Protein AF-A0A925B974-F1 (afdb_monomer_lite)

Foldseek 3Di:
DDDDPPPPPVVVVVVVVVPDDPPPPDQQAPPADPPRPCRVVVVVLVVLVLARDDPNRHNPPVDDDDPVNVVSSVVSVVVSVVVVCVPPPVNVVVVVVVCVVVCVVCVPPVNVVVVVVVCCVPVVVVVVVVVVVVVVVVVVVVVVVDDDDDDDDD

Radius of gyration: 39.69 Å; chains: 1; bounding box: 144×42×69 Å

Sequence (154 aa):
MNINPLILPVAFAAAAALSALPARAQAPFSDVPADHWAYAAVEKLRNAGIIEGYPDKSYGGARPMTRYEFAIAVERLLDGQRTVELRDEATRADVKSLRDELGAKFATKEEVEALRRRLTDGLRPELGRQGQAVRSLRDRMIGLSAPLPPSKPR

Structure (mmCIF, N/CA/C/O backbone):
data_AF-A0A925B974-F1
#
_entry.id   AF-A0A925B974-F1
#
loop_
_atom_site.group_PDB
_atom_site.id
_atom_site.type_symbol
_atom_site.label_atom_id
_atom_site.label_alt_id
_atom_site.label_comp_id
_atom_site.label_asym_id
_atom_site.label_entity_id
_atom_site.label_seq_id
_atom_site.pdbx_PDB_ins_code
_atom_site.Cartn_x
_atom_site.Cartn_y
_atom_site.Cartn_z
_atom_site.occupancy
_atom_site.B_iso_or_equiv
_atom_site.auth_seq_id
_atom_site.auth_comp_id
_atom_site.auth_asym_id
_atom_site.auth_atom_id
_atom_site.pdbx_PDB_model_num
ATOM 1 N N . MET A 1 1 ? 65.449 -28.878 -29.458 1.00 42.16 1 MET A N 1
ATOM 2 C CA . MET A 1 1 ? 64.324 -28.105 -30.027 1.00 42.16 1 MET A CA 1
ATOM 3 C C . MET A 1 1 ? 64.033 -26.955 -29.079 1.00 42.16 1 MET A C 1
ATOM 5 O O . MET A 1 1 ? 63.489 -27.191 -28.011 1.00 42.16 1 MET A O 1
ATOM 9 N N . ASN A 1 2 ? 64.494 -25.750 -29.428 1.00 42.12 2 ASN A N 1
ATOM 10 C CA . ASN A 1 2 ? 64.250 -24.526 -28.663 1.00 42.12 2 ASN A CA 1
ATOM 11 C C . ASN A 1 2 ? 62.859 -23.994 -29.008 1.00 42.12 2 ASN A C 1
ATOM 13 O O . ASN A 1 2 ? 62.531 -23.833 -30.182 1.00 42.12 2 ASN A O 1
ATOM 17 N N . ILE A 1 3 ? 62.049 -23.740 -27.987 1.00 58.41 3 ILE A N 1
ATOM 18 C CA . ILE A 1 3 ? 60.707 -23.181 -28.138 1.00 58.41 3 ILE A CA 1
ATOM 19 C C . ILE A 1 3 ? 60.865 -21.666 -28.328 1.00 58.41 3 ILE A C 1
ATOM 21 O O . ILE A 1 3 ? 61.444 -20.997 -27.473 1.00 58.41 3 ILE A O 1
ATOM 25 N N . ASN A 1 4 ? 60.408 -21.128 -29.462 1.00 51.88 4 ASN A N 1
ATOM 26 C CA . ASN A 1 4 ? 60.484 -19.694 -29.760 1.00 51.88 4 ASN A CA 1
ATOM 27 C C . ASN A 1 4 ? 59.624 -18.894 -28.758 1.00 51.88 4 ASN A C 1
ATOM 29 O O . ASN A 1 4 ? 58.418 -19.140 -28.678 1.00 51.88 4 ASN A O 1
ATOM 33 N N . PRO A 1 5 ? 60.175 -17.892 -28.044 1.00 52.38 5 PRO A N 1
ATOM 34 C CA . PRO A 1 5 ? 59.472 -17.192 -26.963 1.00 52.38 5 PRO A CA 1
ATOM 35 C C . PRO A 1 5 ? 58.442 -16.153 -27.454 1.00 52.38 5 PRO A C 1
ATOM 37 O O . PRO A 1 5 ? 57.913 -15.382 -26.662 1.00 52.38 5 PRO A O 1
ATOM 40 N N . LEU A 1 6 ? 58.129 -16.122 -28.754 1.00 56.38 6 LEU A N 1
ATOM 41 C CA . LEU A 1 6 ? 57.289 -15.090 -29.376 1.00 56.38 6 LEU A CA 1
ATOM 42 C C . LEU A 1 6 ? 55.816 -15.482 -29.579 1.00 56.38 6 LEU A C 1
ATOM 44 O O . LEU A 1 6 ? 55.059 -14.693 -30.132 1.00 56.38 6 LEU A O 1
ATOM 48 N N . ILE A 1 7 ? 55.378 -16.659 -29.119 1.00 54.22 7 ILE A N 1
ATOM 49 C CA . ILE A 1 7 ? 53.969 -17.089 -29.257 1.00 54.22 7 ILE A CA 1
ATOM 50 C C . ILE A 1 7 ? 53.112 -16.656 -28.046 1.00 54.22 7 ILE A C 1
ATOM 52 O O . ILE A 1 7 ? 51.887 -16.615 -28.129 1.00 54.22 7 ILE A O 1
ATOM 56 N N . LEU A 1 8 ? 53.730 -16.235 -26.933 1.00 50.38 8 LEU A N 1
ATOM 57 C CA . LEU A 1 8 ? 52.997 -15.864 -25.717 1.00 50.38 8 LEU A CA 1
ATOM 58 C C . LEU A 1 8 ? 52.260 -14.499 -25.719 1.00 50.38 8 LEU A C 1
ATOM 60 O O . LEU A 1 8 ? 51.261 -14.412 -25.006 1.00 50.38 8 LEU A O 1
ATOM 64 N N . PRO A 1 9 ? 52.637 -13.439 -26.471 1.00 52.28 9 PRO A N 1
ATOM 65 C CA . PRO A 1 9 ? 51.928 -12.161 -26.357 1.00 52.28 9 PRO A CA 1
ATOM 66 C C . PRO A 1 9 ? 50.656 -12.103 -27.220 1.00 52.28 9 PRO A C 1
ATOM 68 O O . PRO A 1 9 ? 49.773 -11.290 -26.956 1.00 52.28 9 PRO A O 1
ATOM 71 N N . VAL A 1 10 ? 50.515 -12.974 -28.227 1.00 51.72 10 VAL A N 1
ATOM 72 C CA . VAL A 1 10 ? 49.374 -12.928 -29.162 1.00 51.72 10 VAL A CA 1
ATOM 73 C C . VAL A 1 10 ? 48.112 -13.557 -28.557 1.00 51.72 10 VAL A C 1
ATOM 75 O O . VAL A 1 10 ? 47.009 -13.073 -28.799 1.00 51.72 10 VAL A O 1
ATOM 78 N N . ALA A 1 11 ? 48.253 -14.562 -27.686 1.00 51.28 11 ALA A N 1
ATOM 79 C CA . ALA A 1 11 ? 47.115 -15.150 -26.971 1.00 51.28 11 ALA A CA 1
ATOM 80 C C . ALA A 1 11 ? 46.521 -14.206 -25.905 1.00 51.28 11 ALA A C 1
ATOM 82 O O . ALA A 1 11 ? 45.338 -14.305 -25.587 1.00 51.28 11 ALA A O 1
ATOM 83 N N . PHE A 1 12 ? 47.308 -13.255 -25.386 1.00 49.31 12 PHE A N 1
ATOM 84 C CA . PHE A 1 12 ? 46.832 -12.291 -24.389 1.00 49.31 12 PHE A CA 1
ATOM 85 C C . PHE A 1 12 ? 46.078 -11.108 -25.021 1.00 49.31 12 PHE A C 1
ATOM 87 O O . PHE A 1 12 ? 45.138 -10.581 -24.430 1.00 49.31 12 PHE A O 1
ATOM 94 N N . ALA A 1 13 ? 46.418 -10.731 -26.258 1.00 50.97 13 ALA A N 1
ATOM 95 C CA . ALA A 1 13 ? 45.738 -9.649 -26.974 1.00 50.97 13 ALA A CA 1
ATOM 96 C C . ALA A 1 13 ? 44.334 -10.036 -27.487 1.00 50.97 13 ALA A C 1
ATOM 98 O O . ALA A 1 13 ? 43.474 -9.169 -27.623 1.00 50.97 13 ALA A O 1
ATOM 99 N N . ALA A 1 14 ? 44.062 -11.327 -27.712 1.00 49.66 14 ALA A N 1
ATOM 100 C CA . ALA A 1 14 ? 42.726 -11.802 -28.090 1.00 49.66 14 ALA A CA 1
ATOM 101 C C . ALA A 1 14 ? 41.749 -11.896 -26.898 1.00 49.66 14 ALA A C 1
ATOM 103 O O . ALA A 1 14 ? 40.537 -11.868 -27.097 1.00 49.66 14 ALA A O 1
ATOM 104 N N . ALA A 1 15 ? 42.251 -11.955 -25.659 1.00 51.94 15 ALA A N 1
ATOM 105 C CA . ALA A 1 15 ? 41.420 -12.012 -24.453 1.00 51.94 15 ALA A CA 1
ATOM 106 C C . ALA A 1 15 ? 40.923 -10.627 -23.985 1.00 51.94 15 ALA A C 1
ATOM 108 O O . ALA A 1 15 ? 39.919 -10.539 -23.284 1.00 51.94 15 ALA A O 1
ATOM 109 N N . ALA A 1 16 ? 41.584 -9.539 -24.397 1.00 51.66 16 ALA A N 1
ATOM 110 C CA . ALA A 1 16 ? 41.233 -8.175 -23.989 1.00 51.66 16 ALA A CA 1
ATOM 111 C C . ALA A 1 16 ? 40.144 -7.511 -24.860 1.00 51.66 16 ALA A C 1
ATOM 113 O O . ALA A 1 16 ? 39.626 -6.458 -24.493 1.00 51.66 16 ALA A O 1
ATOM 114 N N . ALA A 1 17 ? 39.772 -8.116 -25.993 1.00 50.62 17 ALA A N 1
ATOM 115 C CA . ALA A 1 17 ? 38.755 -7.574 -26.900 1.00 50.62 17 ALA A CA 1
ATOM 116 C C . ALA A 1 17 ? 37.312 -7.991 -26.546 1.00 50.62 17 ALA A C 1
ATOM 118 O O . ALA A 1 17 ? 36.367 -7.469 -27.133 1.00 50.62 17 ALA A O 1
ATOM 119 N N . LEU A 1 18 ? 37.117 -8.896 -25.575 1.00 54.62 18 LEU A N 1
ATOM 120 C CA . LEU A 1 18 ? 35.782 -9.309 -25.118 1.00 54.62 18 LEU A CA 1
ATOM 121 C C . LEU A 1 18 ? 35.248 -8.452 -23.950 1.00 54.62 18 LEU A C 1
ATOM 123 O O . LEU A 1 18 ? 34.089 -8.573 -23.566 1.00 54.62 18 LEU A O 1
ATOM 127 N N . SER A 1 19 ? 36.076 -7.562 -23.397 1.00 57.66 19 SER A N 1
ATOM 128 C CA . SER A 1 19 ? 35.802 -6.818 -22.157 1.00 57.66 19 SER A CA 1
ATOM 129 C C . SER A 1 19 ? 34.931 -5.569 -22.332 1.00 57.66 19 SER A C 1
ATOM 131 O O . SER A 1 19 ? 34.602 -4.919 -21.344 1.00 57.66 19 SER A O 1
ATOM 133 N N . ALA A 1 20 ? 34.599 -5.190 -23.569 1.00 58.69 20 ALA A N 1
ATOM 134 C CA . ALA A 1 20 ? 33.966 -3.907 -23.885 1.00 58.69 20 ALA A CA 1
ATOM 135 C C . ALA A 1 20 ? 32.688 -4.051 -24.725 1.00 58.69 20 ALA A C 1
ATOM 137 O O . ALA A 1 20 ? 32.361 -3.175 -25.526 1.00 58.69 20 ALA A O 1
ATOM 138 N N . LEU A 1 21 ? 31.936 -5.141 -24.544 1.00 59.22 21 LEU A N 1
ATOM 139 C CA . LEU A 1 21 ? 30.545 -5.131 -24.983 1.00 59.22 21 LEU A CA 1
ATOM 140 C C . LEU A 1 21 ? 29.799 -4.126 -24.093 1.00 59.22 21 LEU A C 1
ATOM 142 O O . LEU A 1 21 ? 29.816 -4.291 -22.871 1.00 59.22 21 LEU A O 1
ATOM 146 N N . PRO A 1 22 ? 29.166 -3.077 -24.651 1.00 60.91 22 PRO A N 1
ATOM 147 C CA . PRO A 1 22 ? 28.321 -2.211 -23.849 1.00 60.91 22 PRO A CA 1
ATOM 148 C C . PRO A 1 22 ? 27.257 -3.097 -23.205 1.00 60.91 22 PRO A C 1
ATOM 150 O O . PRO A 1 22 ? 26.522 -3.796 -23.908 1.00 60.91 22 PRO A O 1
ATOM 153 N N . ALA A 1 23 ? 27.195 -3.097 -21.874 1.00 57.50 23 ALA A N 1
ATOM 154 C CA . ALA A 1 23 ? 26.106 -3.726 -21.151 1.00 57.50 23 ALA A CA 1
ATOM 155 C C . ALA A 1 23 ? 24.821 -2.996 -21.555 1.00 57.50 23 ALA A C 1
ATOM 157 O O . ALA A 1 23 ? 24.481 -1.944 -21.016 1.00 57.50 23 ALA A O 1
ATOM 158 N N . ARG A 1 24 ? 24.131 -3.511 -22.575 1.00 58.72 24 ARG A N 1
ATOM 159 C CA . ARG A 1 24 ? 22.778 -3.077 -22.902 1.00 58.72 24 ARG A CA 1
ATOM 160 C C . ARG A 1 24 ? 21.939 -3.438 -21.687 1.00 58.72 24 ARG A C 1
ATOM 162 O O . ARG A 1 24 ? 21.727 -4.621 -21.431 1.00 58.72 24 ARG A O 1
ATOM 169 N N . ALA A 1 25 ? 21.515 -2.427 -20.931 1.00 61.28 25 ALA A N 1
ATOM 170 C CA . ALA A 1 25 ? 20.517 -2.598 -19.888 1.00 61.28 25 ALA A CA 1
ATOM 171 C C . ALA A 1 25 ? 19.303 -3.260 -20.544 1.00 61.28 25 ALA A C 1
ATOM 173 O O . ALA A 1 25 ? 18.640 -2.669 -21.398 1.00 61.28 25 ALA A O 1
ATOM 174 N N . GLN A 1 26 ? 19.106 -4.543 -20.254 1.00 67.81 26 GLN A N 1
ATOM 175 C CA . GLN A 1 26 ? 18.027 -5.295 -20.857 1.00 67.81 26 GLN A CA 1
ATOM 176 C C . GLN A 1 26 ? 16.726 -4.795 -20.242 1.00 67.81 26 GLN A C 1
ATOM 178 O O . GLN A 1 26 ? 16.616 -4.706 -19.016 1.00 67.81 26 GLN A O 1
ATOM 183 N N . ALA A 1 27 ? 15.776 -4.421 -21.103 1.00 78.81 27 ALA A N 1
ATOM 184 C CA . ALA A 1 27 ? 14.492 -3.912 -20.657 1.00 78.81 27 ALA A CA 1
ATOM 185 C C . ALA A 1 27 ? 13.843 -4.908 -19.675 1.00 78.81 27 ALA A C 1
ATOM 187 O O . ALA A 1 27 ? 13.974 -6.123 -19.864 1.00 78.81 27 ALA A O 1
ATOM 188 N N . PRO A 1 28 ? 13.151 -4.407 -18.636 1.00 82.94 28 PRO A N 1
ATOM 189 C CA . PRO A 1 28 ? 12.494 -5.224 -17.620 1.00 82.94 28 PRO A CA 1
ATOM 190 C C . PRO A 1 28 ? 11.608 -6.333 -18.167 1.00 82.94 28 PRO A C 1
ATOM 192 O O . PRO A 1 28 ? 11.543 -7.419 -17.594 1.00 82.94 28 PRO A O 1
ATOM 195 N N . PHE A 1 29 ? 10.918 -6.004 -19.253 1.00 93.88 29 PHE A N 1
ATOM 196 C CA . PHE A 1 29 ? 9.899 -6.807 -19.887 1.00 93.88 29 PHE A CA 1
ATOM 197 C C . PHE A 1 29 ? 10.145 -6.813 -21.393 1.00 93.88 29 PHE A C 1
ATOM 199 O O . PHE A 1 29 ? 10.590 -5.813 -21.962 1.00 93.88 29 PHE A O 1
ATOM 206 N N . SER A 1 30 ? 9.868 -7.940 -22.042 1.00 93.06 30 SER A N 1
ATOM 207 C CA . SER A 1 30 ? 10.101 -8.140 -23.476 1.00 93.06 30 SER A CA 1
ATOM 208 C C . SER A 1 30 ? 9.206 -7.269 -24.367 1.00 93.06 30 SER A C 1
ATOM 210 O O . SER A 1 30 ? 9.608 -6.913 -25.472 1.00 93.06 30 SER A O 1
ATOM 212 N N . ASP A 1 31 ? 8.021 -6.902 -23.880 1.00 93.88 31 ASP A N 1
ATOM 213 C CA . ASP A 1 31 ? 6.992 -6.103 -24.556 1.00 93.88 31 ASP A CA 1
ATOM 214 C C . ASP A 1 31 ? 6.985 -4.619 -24.141 1.00 93.88 31 ASP A C 1
ATOM 216 O O . ASP A 1 31 ? 6.180 -3.843 -24.654 1.00 93.88 31 ASP A O 1
ATOM 220 N N . VAL A 1 32 ? 7.888 -4.200 -23.247 1.00 94.44 32 VAL A N 1
ATOM 221 C CA . VAL A 1 32 ? 8.050 -2.797 -22.826 1.00 94.44 32 VAL A CA 1
ATOM 222 C C . VAL A 1 32 ? 9.507 -2.365 -23.039 1.00 94.44 32 VAL A C 1
ATOM 224 O O . VAL A 1 32 ? 10.285 -2.315 -22.082 1.00 94.44 32 VAL A O 1
ATOM 227 N N . PRO A 1 33 ? 9.916 -2.085 -24.292 1.00 92.56 33 PRO A N 1
ATOM 228 C CA . PRO A 1 33 ? 11.261 -1.604 -24.599 1.00 92.56 33 PRO A CA 1
ATOM 229 C C . PRO A 1 33 ? 11.513 -0.192 -24.040 1.00 92.56 33 PRO A C 1
ATOM 231 O O . PRO A 1 33 ? 10.584 0.513 -23.653 1.00 92.56 33 PRO A O 1
ATOM 234 N N . ALA A 1 34 ? 12.782 0.226 -23.985 1.00 91.75 34 ALA A N 1
ATOM 235 C CA . ALA A 1 34 ? 13.209 1.483 -23.349 1.00 91.75 34 ALA A CA 1
ATOM 236 C C . ALA A 1 34 ? 12.601 2.760 -23.963 1.00 91.75 34 ALA A C 1
ATOM 238 O O . ALA A 1 34 ? 12.508 3.784 -23.294 1.00 91.75 34 ALA A O 1
ATOM 239 N N . ASP A 1 35 ? 12.190 2.700 -25.226 1.00 93.19 35 ASP A N 1
ATOM 240 C CA . ASP A 1 35 ? 11.516 3.768 -25.967 1.00 93.19 35 ASP A CA 1
ATOM 241 C C . ASP A 1 35 ? 9.981 3.725 -25.838 1.00 93.19 35 ASP A C 1
ATOM 243 O O . ASP A 1 35 ? 9.286 4.606 -26.347 1.00 93.19 35 ASP A O 1
ATOM 247 N N . HIS A 1 36 ? 9.427 2.733 -25.135 1.00 93.81 36 HIS A N 1
ATOM 248 C CA . HIS A 1 36 ? 7.992 2.614 -24.916 1.00 93.81 36 HIS A CA 1
ATOM 249 C C . HIS A 1 36 ? 7.494 3.688 -23.939 1.00 93.81 36 HIS A C 1
ATOM 251 O O . HIS A 1 36 ? 8.055 3.881 -22.862 1.00 93.81 36 HIS A O 1
ATOM 257 N N . TRP A 1 37 ? 6.373 4.344 -24.252 1.00 95.06 37 TRP A N 1
ATOM 258 C CA . TRP A 1 37 ? 5.810 5.433 -23.434 1.00 95.06 37 TRP A CA 1
ATOM 259 C C . TRP A 1 37 ? 5.561 5.039 -21.965 1.00 95.06 37 TRP A C 1
ATOM 261 O O . TRP A 1 37 ? 5.703 5.858 -21.060 1.00 95.06 37 TRP A O 1
ATOM 271 N N . ALA A 1 38 ? 5.206 3.774 -21.720 1.00 94.44 38 ALA A N 1
ATOM 272 C CA . ALA A 1 38 ? 4.940 3.248 -20.380 1.00 94.44 38 ALA A CA 1
ATOM 273 C C . ALA A 1 38 ? 6.204 2.800 -19.628 1.00 94.44 38 ALA A C 1
ATOM 275 O O . ALA A 1 38 ? 6.102 2.447 -18.453 1.00 94.44 38 ALA A O 1
ATOM 276 N N . TYR A 1 39 ? 7.375 2.797 -20.277 1.00 94.69 39 TYR A N 1
ATOM 277 C CA . TYR A 1 39 ? 8.605 2.210 -19.743 1.00 94.69 39 TYR A CA 1
ATOM 278 C C . TYR A 1 39 ? 8.925 2.720 -18.338 1.00 94.69 39 TYR A C 1
ATOM 280 O O . TYR A 1 39 ? 9.021 1.928 -17.406 1.00 94.69 39 TYR A O 1
ATOM 288 N N . ALA A 1 40 ? 8.987 4.042 -18.158 1.00 93.94 40 ALA A N 1
ATOM 289 C CA . ALA A 1 40 ? 9.346 4.645 -16.875 1.00 93.94 40 ALA A CA 1
ATOM 290 C C . ALA A 1 40 ? 8.353 4.295 -15.749 1.00 93.94 40 ALA A C 1
ATOM 292 O O . ALA A 1 40 ? 8.749 4.047 -14.609 1.00 93.94 40 ALA A O 1
ATOM 293 N N . ALA A 1 41 ? 7.054 4.256 -16.059 1.00 93.94 41 ALA A N 1
ATOM 294 C CA . ALA A 1 41 ? 6.022 3.924 -15.081 1.00 93.94 41 ALA A CA 1
ATOM 295 C C . ALA A 1 41 ? 6.089 2.443 -14.681 1.00 93.94 41 ALA A C 1
ATOM 297 O O . ALA A 1 41 ? 6.089 2.114 -13.495 1.00 93.94 41 ALA A O 1
ATOM 298 N N . VAL A 1 42 ? 6.196 1.559 -15.671 1.00 94.06 42 VAL A N 1
ATOM 299 C CA . VAL A 1 42 ? 6.288 0.109 -15.484 1.00 94.06 42 VAL A CA 1
ATOM 300 C C . VAL A 1 42 ? 7.574 -0.259 -14.739 1.00 94.06 42 VAL A C 1
ATOM 302 O O . VAL A 1 42 ? 7.543 -1.021 -13.776 1.00 94.06 42 VAL A O 1
ATOM 305 N N . GLU A 1 43 ? 8.705 0.339 -15.100 1.00 93.12 43 GLU A N 1
ATOM 306 C CA . GLU A 1 43 ? 9.972 0.129 -14.404 1.00 93.12 43 GLU A CA 1
ATOM 307 C C . GLU A 1 43 ? 9.882 0.543 -12.929 1.00 93.12 43 GLU A C 1
ATOM 309 O O . GLU A 1 43 ? 10.289 -0.220 -12.051 1.00 93.12 43 GLU A O 1
ATOM 314 N N . LYS A 1 44 ? 9.281 1.703 -12.634 1.00 92.31 44 LYS A N 1
ATOM 315 C CA . LYS A 1 44 ? 9.087 2.173 -11.257 1.00 92.31 44 LYS A CA 1
ATOM 316 C C . LYS A 1 44 ? 8.214 1.220 -10.442 1.00 92.31 44 LYS A C 1
ATOM 318 O O . LYS A 1 44 ? 8.573 0.883 -9.316 1.00 92.31 44 LYS A O 1
ATOM 323 N N . LEU A 1 45 ? 7.089 0.776 -11.003 1.00 92.75 45 LEU A N 1
ATOM 324 C CA . LEU A 1 45 ? 6.180 -0.151 -10.327 1.00 92.75 45 LEU A CA 1
ATOM 325 C C . LEU A 1 45 ? 6.833 -1.518 -10.094 1.00 92.75 45 LEU A C 1
ATOM 327 O O . LEU A 1 45 ? 6.639 -2.110 -9.033 1.00 92.75 45 LEU A O 1
ATOM 331 N N . ARG A 1 46 ? 7.639 -2.001 -11.046 1.00 92.38 46 ARG A N 1
ATOM 332 C CA . ARG A 1 46 ? 8.394 -3.249 -10.893 1.00 92.38 46 ARG A CA 1
ATOM 333 C C . ARG A 1 46 ? 9.448 -3.127 -9.802 1.00 92.38 46 ARG A C 1
ATOM 335 O O . ARG A 1 46 ? 9.552 -3.998 -8.949 1.00 92.38 46 ARG A O 1
ATOM 342 N N . ASN A 1 47 ? 10.214 -2.039 -9.806 1.00 90.69 47 ASN A N 1
ATOM 343 C CA . ASN A 1 47 ? 11.250 -1.805 -8.801 1.00 90.69 47 ASN A CA 1
ATOM 344 C C . ASN A 1 47 ? 10.653 -1.654 -7.390 1.00 90.69 47 ASN A C 1
ATOM 346 O O . ASN A 1 47 ? 11.316 -1.978 -6.410 1.00 90.69 47 ASN A O 1
ATOM 350 N N . ALA A 1 48 ? 9.400 -1.200 -7.290 1.00 90.19 48 ALA A N 1
ATOM 351 C CA . ALA A 1 48 ? 8.632 -1.158 -6.048 1.00 90.19 48 ALA A CA 1
ATOM 352 C C . ALA A 1 48 ? 7.988 -2.508 -5.663 1.00 90.19 48 ALA A C 1
ATOM 354 O O . ALA A 1 48 ? 7.310 -2.577 -4.644 1.00 90.19 48 ALA A O 1
ATOM 355 N N . GLY A 1 49 ? 8.147 -3.564 -6.470 1.00 91.38 49 GLY A N 1
ATOM 356 C CA . GLY A 1 49 ? 7.538 -4.876 -6.231 1.00 91.38 49 GLY A CA 1
ATOM 357 C C . GLY A 1 49 ? 6.019 -4.922 -6.438 1.00 91.38 49 GLY A C 1
ATOM 358 O O . GLY A 1 49 ? 5.389 -5.925 -6.122 1.00 91.38 49 GLY A O 1
ATOM 359 N N . ILE A 1 50 ? 5.411 -3.862 -6.979 1.00 93.31 50 ILE A N 1
ATOM 360 C CA . ILE A 1 50 ? 3.957 -3.780 -7.189 1.00 93.31 50 ILE A CA 1
ATOM 361 C C . ILE A 1 50 ? 3.542 -4.662 -8.373 1.00 93.31 50 ILE A C 1
ATOM 363 O O . ILE A 1 50 ? 2.500 -5.318 -8.336 1.00 93.31 50 ILE A O 1
ATOM 367 N N . ILE A 1 51 ? 4.378 -4.712 -9.413 1.00 92.56 51 ILE A N 1
ATOM 368 C CA . ILE A 1 51 ? 4.174 -5.550 -10.599 1.00 92.56 51 ILE A CA 1
ATOM 369 C C . ILE A 1 51 ? 5.384 -6.455 -10.840 1.00 92.56 51 ILE A C 1
ATOM 371 O O . ILE A 1 51 ? 6.526 -6.041 -10.666 1.00 92.56 51 ILE A O 1
ATOM 375 N N . GLU A 1 52 ? 5.133 -7.685 -11.281 1.00 90.06 52 GLU A N 1
ATOM 376 C CA . GLU A 1 52 ? 6.183 -8.691 -11.528 1.00 90.06 52 GLU A CA 1
ATOM 377 C C . GLU A 1 52 ? 6.220 -9.172 -12.986 1.00 90.06 52 GLU A C 1
ATOM 379 O O . GLU A 1 52 ? 7.249 -9.671 -13.432 1.00 90.06 52 GLU A O 1
ATOM 384 N N . GLY A 1 53 ? 5.134 -8.978 -13.743 1.00 90.56 53 GLY A N 1
ATOM 385 C CA . GLY A 1 53 ? 4.973 -9.513 -15.099 1.00 90.56 53 GLY A CA 1
ATOM 386 C C . GLY A 1 53 ? 4.632 -11.005 -15.114 1.00 90.56 53 GLY A C 1
ATOM 387 O O . GLY A 1 53 ? 4.176 -11.563 -14.116 1.00 90.56 53 GLY A O 1
ATOM 388 N N . TYR A 1 54 ? 4.822 -11.643 -16.265 1.00 92.06 54 TYR A N 1
ATOM 389 C CA . TYR A 1 54 ? 4.497 -13.051 -16.507 1.00 92.06 54 TYR A CA 1
ATOM 390 C C . TYR A 1 54 ? 5.757 -13.924 -16.628 1.00 92.06 54 TYR A C 1
ATOM 392 O O . TYR A 1 54 ? 6.854 -13.412 -16.870 1.00 92.06 54 TYR A O 1
ATOM 400 N N . PRO A 1 55 ? 5.625 -15.264 -16.523 1.00 92.38 55 PRO A N 1
ATOM 401 C CA . PRO A 1 55 ? 6.755 -16.190 -16.665 1.00 92.38 55 PRO A CA 1
ATOM 402 C C . PRO A 1 55 ? 7.492 -16.105 -18.011 1.00 92.38 55 PRO A C 1
ATOM 404 O O . PRO A 1 55 ? 8.666 -16.461 -18.095 1.00 92.38 55 PRO A O 1
ATOM 407 N N . ASP A 1 56 ? 6.824 -15.619 -19.059 1.00 93.25 56 ASP A N 1
ATOM 408 C CA . ASP A 1 56 ? 7.399 -15.382 -20.389 1.00 93.25 56 ASP A CA 1
ATOM 409 C C . ASP A 1 56 ? 8.207 -14.070 -20.489 1.00 93.25 56 ASP A C 1
ATOM 411 O O . ASP A 1 56 ? 8.711 -13.731 -21.561 1.00 93.25 56 ASP A O 1
ATOM 415 N N . LYS A 1 57 ? 8.372 -13.358 -19.364 1.00 90.88 57 LYS A N 1
ATOM 416 C CA . LYS A 1 57 ? 9.042 -12.055 -19.231 1.00 90.88 57 LYS A CA 1
ATOM 417 C C . LYS A 1 57 ? 8.295 -10.889 -19.878 1.00 90.88 57 LYS A C 1
ATOM 419 O O . LYS A 1 57 ? 8.905 -9.845 -20.103 1.00 90.88 57 LYS A O 1
ATOM 424 N N . SER A 1 58 ? 7.007 -11.031 -20.166 1.00 94.56 58 SER A N 1
ATOM 425 C CA . SER A 1 58 ? 6.173 -9.917 -20.615 1.00 94.56 58 SER A CA 1
ATOM 426 C C . SER A 1 58 ? 5.533 -9.177 -19.432 1.00 94.56 58 SER A C 1
ATOM 428 O O . SER A 1 58 ? 5.323 -9.742 -18.356 1.00 94.56 58 SER A O 1
ATOM 430 N N . TYR A 1 59 ? 5.213 -7.900 -19.626 1.00 94.25 59 TYR A N 1
ATOM 431 C CA . TYR A 1 59 ? 4.345 -7.109 -18.757 1.00 94.25 59 TYR A CA 1
ATOM 432 C C . TYR A 1 59 ? 2.866 -7.364 -19.070 1.00 94.25 59 TYR A C 1
ATOM 434 O O . TYR A 1 59 ? 2.031 -7.312 -18.169 1.00 94.25 59 TYR A O 1
ATOM 442 N N . GLY A 1 60 ? 2.535 -7.644 -20.335 1.00 94.00 60 GLY A N 1
ATOM 443 C CA . GLY A 1 60 ? 1.175 -7.880 -20.811 1.00 94.00 60 GLY A CA 1
ATOM 444 C C . GLY A 1 60 ? 0.347 -6.599 -20.912 1.00 94.00 60 GLY A C 1
ATOM 445 O O . GLY A 1 60 ? -0.849 -6.617 -20.641 1.00 94.00 60 GLY A O 1
ATOM 446 N N . GLY A 1 61 ? 0.951 -5.474 -21.302 1.00 90.31 61 GLY A N 1
ATOM 447 C CA . GLY A 1 61 ? 0.264 -4.171 -21.314 1.00 90.31 61 GLY A CA 1
ATOM 448 C C . GLY A 1 61 ? -0.881 -4.051 -22.332 1.00 90.31 61 GLY A C 1
ATOM 449 O O . GLY A 1 61 ? -1.758 -3.206 -22.176 1.00 90.31 61 GLY A O 1
ATOM 450 N N . ALA A 1 62 ? -0.893 -4.894 -23.369 1.00 91.06 62 ALA A N 1
ATOM 451 C CA . ALA A 1 62 ? -1.906 -4.870 -24.428 1.00 91.06 62 ALA A CA 1
ATOM 452 C C . ALA A 1 62 ? -3.197 -5.631 -24.076 1.00 91.06 62 ALA A C 1
ATOM 454 O O . ALA A 1 62 ? -4.210 -5.473 -24.759 1.00 91.06 62 ALA A O 1
ATOM 455 N N . ARG A 1 63 ? -3.175 -6.476 -23.037 1.00 92.94 63 ARG A N 1
ATOM 456 C CA . ARG A 1 63 ? -4.348 -7.249 -22.614 1.00 92.94 63 ARG A CA 1
ATOM 457 C C . ARG A 1 63 ? -5.085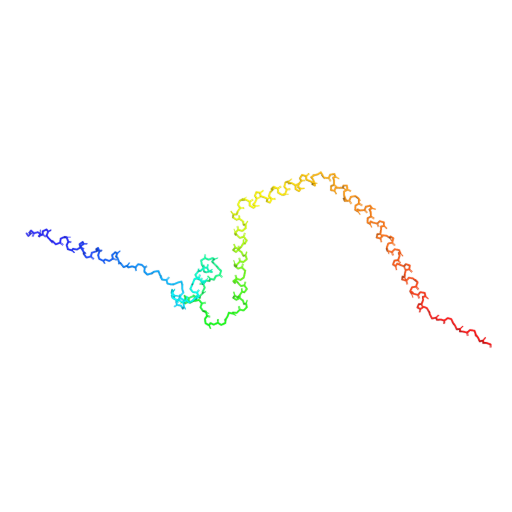 -6.544 -21.476 1.00 92.94 63 ARG A C 1
ATOM 459 O O . ARG A 1 63 ? -4.459 -5.857 -20.671 1.00 92.94 63 ARG A O 1
ATOM 466 N N . PRO A 1 64 ? -6.405 -6.748 -21.344 1.00 92.19 64 PRO A N 1
ATOM 467 C CA . PRO A 1 64 ? -7.116 -6.279 -20.167 1.00 92.19 64 PRO A CA 1
ATOM 468 C C . PRO A 1 64 ? -6.581 -6.970 -18.906 1.00 92.19 64 PRO A C 1
ATOM 470 O O . PRO A 1 64 ? -6.316 -8.177 -18.897 1.00 92.19 64 PRO A O 1
ATOM 473 N N . MET A 1 65 ? -6.460 -6.186 -17.839 1.00 92.31 65 MET A N 1
ATOM 474 C CA . MET A 1 65 ? -6.137 -6.663 -16.498 1.00 92.31 65 MET A CA 1
ATOM 475 C C . MET A 1 65 ? -7.390 -7.244 -15.836 1.00 92.31 65 MET A C 1
ATOM 477 O O . MET A 1 65 ? -8.476 -6.661 -15.902 1.00 92.31 65 MET A O 1
ATOM 481 N N . THR A 1 66 ? -7.251 -8.391 -15.176 1.00 94.88 66 THR A N 1
ATOM 482 C CA . THR A 1 66 ? -8.349 -8.988 -14.409 1.00 94.88 66 THR A CA 1
ATOM 483 C C . THR A 1 66 ? -8.545 -8.274 -13.070 1.00 94.88 66 THR A C 1
ATOM 485 O O . THR A 1 66 ? -7.633 -7.654 -12.524 1.00 94.88 66 THR A O 1
ATOM 488 N N . ARG A 1 67 ? -9.735 -8.415 -12.470 1.00 96.12 67 ARG A N 1
ATOM 489 C CA . ARG A 1 67 ? -9.993 -7.896 -11.113 1.00 96.12 67 ARG A CA 1
ATOM 490 C C . ARG A 1 67 ? -9.057 -8.501 -10.058 1.00 96.12 67 ARG A C 1
ATOM 492 O O . ARG A 1 67 ? -8.732 -7.818 -9.095 1.00 96.12 67 ARG A O 1
ATOM 499 N N . TYR A 1 68 ? -8.619 -9.748 -10.246 1.00 95.62 68 TYR A N 1
ATOM 500 C CA . TYR A 1 68 ? -7.684 -10.416 -9.337 1.00 95.62 68 TYR A CA 1
ATOM 501 C C . TYR A 1 68 ? -6.276 -9.829 -9.436 1.00 95.62 68 TYR A C 1
ATOM 503 O O . TYR A 1 68 ? -5.678 -9.512 -8.414 1.00 95.62 68 TYR A O 1
ATOM 511 N N . GLU A 1 69 ? -5.777 -9.616 -10.653 1.00 92.62 69 GLU A N 1
ATOM 512 C CA . GLU A 1 69 ? -4.479 -8.966 -10.885 1.00 92.62 69 GLU A CA 1
ATOM 513 C C . GLU A 1 69 ? -4.457 -7.548 -10.320 1.00 92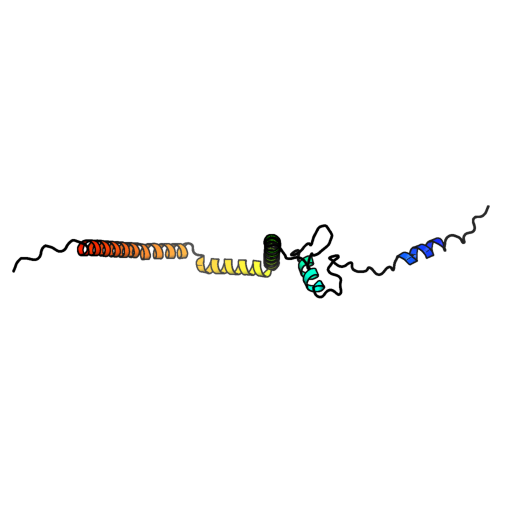.62 69 GLU A C 1
ATOM 515 O O . GLU A 1 69 ? -3.505 -7.161 -9.646 1.00 92.62 69 GLU A O 1
ATOM 520 N N . PHE A 1 70 ? -5.547 -6.803 -10.520 1.00 93.94 70 PHE A N 1
ATOM 521 C CA . PHE A 1 70 ? -5.694 -5.479 -9.931 1.00 93.94 70 PHE A CA 1
ATOM 522 C C . PHE A 1 70 ? -5.670 -5.523 -8.400 1.00 93.94 70 PHE A C 1
ATOM 524 O O . PHE A 1 70 ? -4.955 -4.743 -7.779 1.00 93.94 70 PHE A O 1
ATOM 531 N N . ALA A 1 71 ? -6.420 -6.442 -7.785 1.00 95.69 71 ALA A N 1
ATOM 532 C CA . ALA A 1 71 ? -6.466 -6.573 -6.332 1.00 95.69 71 ALA A CA 1
ATOM 533 C C . ALA A 1 71 ? -5.090 -6.904 -5.735 1.00 95.69 71 ALA A C 1
ATOM 535 O O . ALA A 1 71 ? -4.719 -6.319 -4.723 1.00 95.69 71 ALA A O 1
ATOM 536 N N . ILE A 1 72 ? -4.317 -7.780 -6.386 1.00 94.00 72 ILE A N 1
ATOM 537 C CA . ILE A 1 72 ? -2.947 -8.113 -5.970 1.00 94.00 72 ILE A CA 1
ATOM 538 C C . ILE A 1 72 ? -2.031 -6.889 -6.084 1.00 94.00 72 ILE A C 1
ATOM 540 O O . ILE A 1 72 ? -1.274 -6.604 -5.161 1.00 94.00 72 ILE A O 1
ATOM 544 N N . ALA A 1 73 ? -2.114 -6.128 -7.179 1.00 93.38 73 ALA A N 1
ATOM 545 C CA . ALA A 1 73 ? -1.321 -4.909 -7.333 1.00 93.38 73 ALA A CA 1
ATOM 546 C C . ALA A 1 73 ? -1.664 -3.857 -6.260 1.00 93.38 73 ALA A C 1
ATOM 548 O O . ALA A 1 73 ? -0.769 -3.207 -5.724 1.00 93.38 73 ALA A O 1
ATOM 549 N N . VAL A 1 74 ? -2.949 -3.708 -5.916 1.00 94.19 74 VAL A N 1
ATOM 550 C CA . VAL A 1 74 ? -3.399 -2.811 -4.840 1.00 94.19 74 VAL A CA 1
ATOM 551 C C . VAL A 1 74 ? -2.911 -3.292 -3.474 1.00 94.19 74 VAL A C 1
ATOM 553 O O . VAL A 1 74 ? -2.455 -2.478 -2.679 1.00 94.19 74 VAL A O 1
ATOM 556 N N . GLU A 1 75 ? -2.969 -4.592 -3.195 1.00 93.62 75 GLU A N 1
ATOM 557 C CA . GLU A 1 75 ? -2.476 -5.162 -1.938 1.00 93.62 75 GLU A CA 1
ATOM 558 C C . GLU A 1 75 ? -0.973 -4.906 -1.758 1.00 93.62 75 GLU A C 1
ATOM 560 O O . GLU A 1 75 ? -0.575 -4.319 -0.751 1.00 93.62 75 GLU A O 1
ATOM 565 N N . ARG A 1 76 ? -0.168 -5.192 -2.787 1.00 93.00 76 ARG A N 1
ATOM 566 C CA . ARG A 1 76 ? 1.280 -4.921 -2.795 1.00 93.00 76 ARG A CA 1
ATOM 567 C C . ARG A 1 76 ? 1.599 -3.438 -2.652 1.00 93.00 76 ARG A C 1
ATOM 569 O O . ARG A 1 76 ? 2.550 -3.070 -1.967 1.00 93.00 76 ARG A O 1
ATOM 576 N N . LEU A 1 77 ? 0.805 -2.573 -3.285 1.00 91.62 77 LEU A N 1
ATOM 577 C CA . LEU A 1 77 ? 0.933 -1.127 -3.127 1.00 91.62 77 LEU A CA 1
ATOM 578 C C . LEU A 1 77 ? 0.714 -0.715 -1.665 1.00 91.62 77 LEU A C 1
ATOM 580 O O . LEU A 1 77 ? 1.521 0.037 -1.122 1.00 91.62 77 LEU A O 1
ATOM 5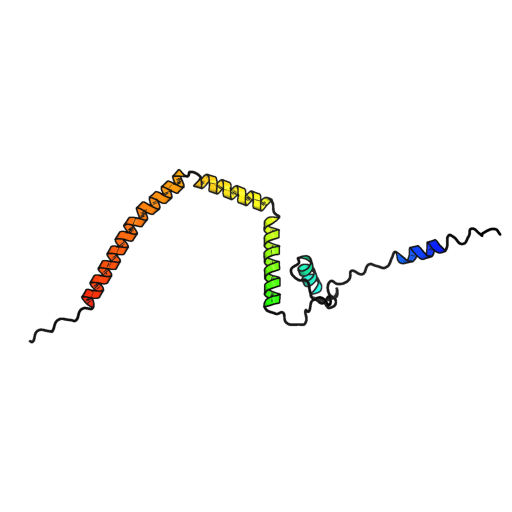84 N N . LEU A 1 78 ? -0.353 -1.206 -1.032 1.00 89.69 78 LEU A N 1
ATOM 585 C CA . LEU A 1 78 ? -0.679 -0.880 0.357 1.00 89.69 78 LEU A CA 1
ATOM 586 C C . LEU A 1 78 ? 0.371 -1.420 1.338 1.00 89.69 78 LEU A C 1
ATOM 588 O O . LEU A 1 78 ? 0.726 -0.719 2.286 1.00 89.69 78 LEU A O 1
ATOM 592 N N . ASP A 1 79 ? 0.914 -2.615 1.101 1.00 87.56 79 ASP A N 1
ATOM 593 C CA . ASP A 1 79 ? 1.997 -3.170 1.923 1.00 87.56 79 ASP A CA 1
ATOM 594 C C . ASP A 1 79 ? 3.318 -2.395 1.746 1.00 87.56 79 ASP A C 1
ATOM 596 O O . ASP A 1 79 ? 4.015 -2.065 2.714 1.00 87.56 79 ASP A O 1
ATOM 600 N N . GLY A 1 80 ? 3.611 -1.969 0.514 1.00 76.12 80 GLY A N 1
ATOM 601 C CA . GLY A 1 80 ? 4.704 -1.046 0.209 1.00 76.12 80 GLY A CA 1
ATOM 602 C C . GLY A 1 80 ? 4.570 0.304 0.927 1.00 76.12 80 GLY A C 1
ATOM 603 O O . GLY A 1 80 ? 5.553 0.838 1.436 1.00 76.12 80 GLY A O 1
ATOM 604 N N . GLN A 1 81 ? 3.359 0.861 1.040 1.00 65.06 81 GLN A N 1
ATOM 605 C CA . GLN A 1 81 ? 3.140 2.098 1.803 1.00 65.06 81 GLN A CA 1
ATOM 606 C C . GLN A 1 81 ? 3.283 1.883 3.310 1.00 65.06 81 GLN A C 1
ATOM 608 O O . GLN A 1 81 ? 3.900 2.700 3.992 1.00 65.06 81 GLN A O 1
ATOM 613 N N . ARG A 1 82 ? 2.794 0.750 3.822 1.00 58.44 82 ARG A N 1
ATOM 614 C CA . ARG A 1 82 ? 2.945 0.380 5.232 1.00 58.44 82 ARG A CA 1
ATOM 615 C C . ARG A 1 82 ? 4.414 0.256 5.628 1.00 58.44 82 ARG A C 1
ATOM 617 O O . ARG A 1 82 ? 4.796 0.663 6.718 1.00 58.44 82 ARG A O 1
ATOM 624 N N . THR A 1 83 ? 5.257 -0.275 4.746 1.00 53.81 83 THR A N 1
ATOM 625 C CA . THR A 1 83 ? 6.703 -0.385 4.990 1.00 53.81 83 THR A CA 1
ATOM 626 C C . THR A 1 83 ? 7.444 0.949 4.872 1.00 53.81 83 THR A C 1
ATOM 628 O O . THR A 1 83 ? 8.435 1.135 5.577 1.00 53.81 83 THR A O 1
ATOM 631 N N . VAL A 1 84 ? 6.961 1.902 4.067 1.00 55.66 84 VAL A N 1
ATOM 632 C CA . VAL A 1 84 ? 7.481 3.284 4.052 1.00 55.66 84 VAL A CA 1
ATOM 633 C C . VAL A 1 84 ? 7.131 4.016 5.354 1.00 55.66 84 VAL A C 1
ATOM 635 O O . VAL A 1 84 ? 8.019 4.613 5.956 1.00 55.66 84 VAL A O 1
ATOM 638 N N . GLU A 1 85 ? 5.905 3.877 5.868 1.00 52.22 85 GLU A N 1
ATOM 639 C CA . GLU A 1 85 ? 5.497 4.456 7.165 1.00 52.22 85 GLU A CA 1
ATOM 640 C C . GLU A 1 85 ? 6.219 3.830 8.376 1.00 52.22 85 GLU A C 1
ATOM 642 O O . GLU A 1 85 ? 6.320 4.443 9.437 1.00 52.22 85 GLU A O 1
ATOM 647 N N . LEU A 1 86 ? 6.751 2.610 8.237 1.00 52.72 86 LEU A N 1
ATOM 648 C CA . LEU A 1 86 ? 7.496 1.916 9.296 1.00 52.72 86 LEU A CA 1
ATOM 649 C C . LEU A 1 86 ? 9.013 2.169 9.266 1.00 52.72 86 LEU A C 1
ATOM 651 O O . LEU A 1 86 ? 9.699 1.763 10.210 1.00 52.72 86 LEU A O 1
ATOM 655 N N . ARG A 1 87 ? 9.545 2.795 8.204 1.00 53.66 87 ARG A N 1
ATOM 656 C CA . ARG A 1 87 ? 10.985 3.081 8.045 1.00 53.66 87 ARG A CA 1
ATOM 657 C C . ARG A 1 87 ? 11.417 4.434 8.594 1.00 53.66 87 ARG A C 1
ATOM 659 O O . ARG A 1 87 ? 12.612 4.613 8.815 1.00 53.66 87 ARG A O 1
ATOM 666 N N . ASP A 1 88 ? 10.480 5.325 8.892 1.00 55.31 88 ASP A N 1
ATOM 667 C CA . ASP A 1 88 ? 10.793 6.547 9.616 1.00 55.31 88 ASP A CA 1
ATOM 668 C C . ASP A 1 88 ? 10.808 6.247 11.119 1.00 55.31 88 ASP A C 1
ATOM 670 O O . ASP A 1 88 ? 9.792 6.178 11.812 1.00 55.31 88 ASP A O 1
ATOM 674 N N . GLU A 1 89 ? 12.015 6.060 11.650 1.00 56.12 89 GLU A N 1
ATOM 675 C CA . GLU A 1 89 ? 12.288 6.031 13.091 1.00 56.12 89 GLU A CA 1
ATOM 676 C C . GLU A 1 89 ? 11.722 7.282 13.794 1.00 56.12 89 GLU A C 1
ATOM 678 O O . GLU A 1 89 ? 11.258 7.197 14.934 1.00 56.12 89 GLU A O 1
ATOM 683 N N . ALA A 1 90 ? 11.636 8.396 13.054 1.00 59.59 90 ALA A N 1
ATOM 684 C CA . ALA A 1 90 ? 10.920 9.611 13.427 1.00 59.59 90 ALA A CA 1
ATOM 685 C C . ALA A 1 90 ? 9.434 9.348 13.733 1.00 59.59 90 ALA A C 1
ATOM 687 O O . ALA A 1 90 ? 8.962 9.730 14.795 1.00 59.59 90 ALA A O 1
ATOM 688 N N . THR A 1 91 ? 8.709 8.588 12.907 1.00 65.25 91 THR A N 1
ATOM 689 C CA . THR A 1 91 ? 7.287 8.284 13.140 1.00 65.25 91 THR A CA 1
ATOM 690 C C . THR A 1 91 ? 7.084 7.379 14.353 1.00 65.25 91 THR A C 1
ATOM 692 O O . THR A 1 91 ? 6.127 7.549 15.106 1.00 65.25 91 THR A O 1
ATOM 695 N N . ARG A 1 92 ? 7.993 6.428 14.611 1.00 63.94 92 ARG A N 1
ATOM 696 C CA . ARG A 1 92 ? 7.922 5.596 15.826 1.00 63.94 92 ARG A CA 1
ATOM 697 C C . ARG A 1 92 ? 8.210 6.417 17.085 1.00 63.94 92 ARG A C 1
ATOM 699 O O . ARG A 1 92 ? 7.539 6.208 18.098 1.00 63.94 92 ARG A O 1
ATOM 706 N N . ALA A 1 93 ? 9.180 7.328 17.025 1.00 69.88 93 ALA A N 1
ATOM 707 C CA . ALA A 1 93 ? 9.488 8.257 18.108 1.00 69.88 93 ALA A CA 1
ATOM 708 C C . ALA A 1 93 ? 8.327 9.231 18.362 1.00 69.88 93 ALA A C 1
ATOM 710 O O . ALA A 1 93 ? 7.958 9.430 19.516 1.00 69.88 93 ALA A O 1
ATOM 711 N N . ASP A 1 94 ? 7.685 9.733 17.308 1.00 74.62 94 ASP A N 1
ATOM 712 C CA . ASP A 1 94 ? 6.525 10.622 17.388 1.00 74.62 94 ASP A CA 1
ATOM 713 C C . ASP A 1 94 ? 5.293 9.898 17.936 1.00 74.62 94 ASP A C 1
ATOM 715 O O . ASP A 1 94 ? 4.634 10.393 18.843 1.00 74.62 94 ASP A O 1
ATOM 719 N N . VAL A 1 95 ? 5.006 8.676 17.478 1.00 76.00 95 VAL A N 1
ATOM 720 C CA . VAL A 1 95 ? 3.914 7.854 18.030 1.00 76.00 95 VAL A CA 1
ATOM 721 C C . VAL A 1 95 ? 4.182 7.494 19.492 1.00 76.00 95 VAL A C 1
ATOM 723 O O . VAL A 1 95 ? 3.247 7.445 20.294 1.00 76.00 95 VAL A O 1
ATOM 726 N N . LYS A 1 96 ? 5.445 7.253 19.867 1.00 79.25 96 LYS A N 1
ATOM 727 C CA . LYS A 1 96 ? 5.835 7.031 21.263 1.00 79.25 96 LYS A CA 1
ATOM 728 C C . LYS A 1 96 ? 5.659 8.306 22.092 1.00 79.25 96 LYS A C 1
ATOM 730 O O . LYS A 1 96 ? 5.070 8.229 23.158 1.00 79.25 96 LYS A O 1
ATOM 735 N N . SER A 1 97 ? 6.100 9.452 21.584 1.00 78.25 97 SER A N 1
ATOM 736 C CA . SER A 1 97 ? 5.924 10.777 22.187 1.00 78.25 97 SER A CA 1
ATOM 737 C C . SER A 1 97 ? 4.447 11.098 22.413 1.00 78.25 97 SER A C 1
ATOM 739 O O . SER A 1 97 ? 4.044 11.372 23.537 1.00 78.25 97 SER A O 1
ATOM 741 N N . LEU A 1 98 ? 3.608 10.938 21.387 1.00 80.38 98 LEU A N 1
ATOM 742 C CA . LEU A 1 98 ? 2.164 11.142 21.477 1.00 80.38 98 LEU A CA 1
ATOM 743 C C . LEU A 1 98 ? 1.510 10.166 22.452 1.00 80.38 98 LEU A C 1
ATOM 745 O O . LEU A 1 98 ? 0.598 10.552 23.175 1.00 80.38 98 LEU A O 1
ATOM 749 N N . ARG A 1 99 ? 1.962 8.907 22.498 1.00 76.31 99 ARG A N 1
ATOM 750 C CA . ARG A 1 99 ? 1.496 7.922 23.484 1.00 76.31 99 ARG A CA 1
ATOM 751 C C . ARG A 1 99 ? 1.911 8.294 24.900 1.00 76.31 99 ARG A C 1
ATOM 753 O O . ARG A 1 99 ? 1.108 8.108 25.804 1.00 76.31 99 ARG A O 1
ATOM 760 N N . ASP A 1 100 ? 3.125 8.789 25.089 1.00 81.06 100 ASP A N 1
ATOM 761 C CA . ASP A 1 100 ? 3.642 9.215 26.386 1.00 81.06 100 ASP A CA 1
ATOM 762 C C . ASP A 1 100 ? 2.959 10.524 26.833 1.00 81.06 100 ASP A C 1
ATOM 764 O O . ASP A 1 100 ? 2.666 10.683 28.013 1.00 81.06 100 ASP A O 1
ATOM 768 N N . GLU A 1 101 ? 2.605 11.420 25.904 1.00 75.62 101 GLU A N 1
ATOM 769 C CA . GLU A 1 101 ? 1.858 12.659 26.159 1.00 75.62 101 GLU A CA 1
ATOM 770 C C . GLU A 1 101 ? 0.370 12.396 26.442 1.00 75.62 101 GLU A C 1
ATOM 772 O O . GLU A 1 101 ? -0.173 12.933 27.407 1.00 75.62 101 GLU A O 1
ATOM 777 N N . LEU A 1 102 ? -0.299 11.540 25.655 1.00 72.44 102 LEU A N 1
ATOM 778 C CA . LEU A 1 102 ? -1.649 11.051 25.975 1.00 72.44 102 LEU A CA 1
ATOM 779 C C . LEU A 1 102 ? -1.628 10.263 27.279 1.00 72.44 102 LEU A C 1
ATOM 781 O O . LEU A 1 102 ? -2.530 10.411 28.095 1.00 72.44 102 LEU A O 1
ATOM 785 N N . GLY A 1 103 ? -0.588 9.453 27.468 1.00 67.25 103 GLY A N 1
ATOM 786 C CA . GLY A 1 103 ? -0.275 8.766 28.704 1.00 67.25 103 GLY A CA 1
ATOM 787 C C . GLY A 1 103 ? -0.291 9.766 29.838 1.00 67.25 103 GLY A C 1
ATOM 788 O O . GLY A 1 103 ? -1.165 9.660 30.665 1.00 67.25 103 GLY A O 1
ATOM 789 N N . ALA A 1 104 ? 0.552 10.795 29.823 1.00 68.56 104 ALA A N 1
ATOM 790 C CA . ALA A 1 104 ? 0.631 11.821 30.861 1.00 68.56 104 ALA A CA 1
ATOM 791 C C . ALA A 1 104 ? -0.662 12.638 31.056 1.00 68.56 104 ALA A C 1
ATOM 793 O O . ALA A 1 104 ? -0.984 12.996 32.186 1.00 68.56 104 ALA A O 1
ATOM 794 N N . LYS A 1 105 ? -1.417 12.924 29.987 1.00 64.38 105 LYS A N 1
ATOM 795 C CA . LYS A 1 105 ? -2.676 13.694 30.045 1.00 64.38 105 LYS A CA 1
ATOM 796 C C . LYS A 1 105 ? -3.890 12.880 30.502 1.00 64.38 105 LYS A C 1
ATOM 798 O O . LYS A 1 105 ? -4.886 13.469 30.905 1.00 64.38 105 LYS A O 1
ATOM 803 N N . PHE A 1 106 ? -3.814 11.554 30.440 1.00 61.38 106 PHE A N 1
ATOM 804 C CA . PHE A 1 106 ? -4.853 10.630 30.904 1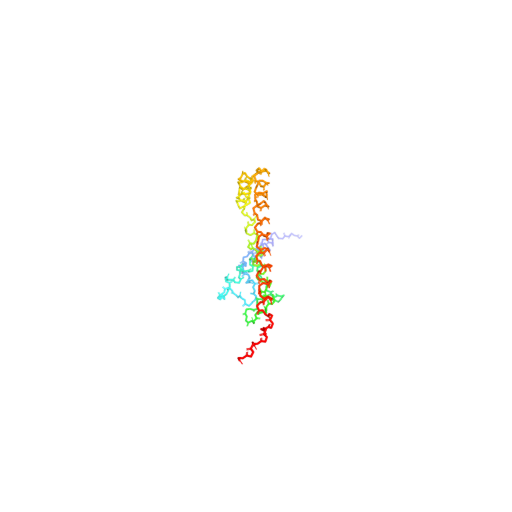.00 61.38 106 PHE A CA 1
ATOM 805 C C . PHE A 1 106 ? -4.282 9.593 31.899 1.00 61.38 106 PHE A C 1
ATOM 807 O O . PHE A 1 106 ? -4.848 8.512 32.064 1.00 61.38 106 PHE A O 1
ATOM 814 N N . ALA A 1 107 ? -3.137 9.902 32.527 1.00 60.06 107 ALA A N 1
ATOM 815 C CA . ALA A 1 107 ? -2.246 8.934 33.191 1.00 60.06 107 ALA A CA 1
ATOM 816 C C . ALA A 1 107 ? -2.747 8.473 34.536 1.00 60.06 107 ALA A C 1
ATOM 818 O O . ALA A 1 107 ? -2.388 7.379 34.977 1.00 60.06 107 ALA A O 1
ATOM 819 N N . THR A 1 108 ? -3.500 9.313 35.235 1.00 64.19 108 THR A N 1
ATOM 820 C CA . THR A 1 108 ? -3.938 8.901 36.551 1.00 64.19 108 THR A CA 1
ATOM 821 C C . THR A 1 108 ? -5.084 7.927 36.338 1.00 64.19 108 THR A C 1
ATOM 823 O O . THR A 1 108 ? -6.125 8.231 35.745 1.00 64.19 108 THR A O 1
ATOM 826 N N . LYS A 1 109 ? -4.864 6.693 36.791 1.00 65.38 109 LYS A N 1
ATOM 827 C CA . LYS A 1 109 ? -5.902 5.665 36.865 1.00 65.38 109 LYS A CA 1
ATOM 828 C C . LYS A 1 109 ? -7.150 6.249 37.538 1.00 65.38 109 LYS A C 1
ATOM 830 O O . LYS A 1 109 ? -8.266 5.930 37.152 1.00 65.38 109 LYS A O 1
ATOM 835 N N . GLU A 1 110 ? -6.928 7.185 38.453 1.00 74.62 110 GLU A N 1
ATOM 836 C CA . GLU A 1 110 ? -7.880 8.016 39.165 1.00 74.62 110 GLU A CA 1
ATOM 837 C C . GLU A 1 110 ? -8.752 8.893 38.250 1.00 74.62 110 GLU A C 1
ATOM 839 O O . GLU A 1 110 ? -9.966 8.885 38.425 1.00 74.62 110 GLU A O 1
ATOM 844 N N . GLU A 1 111 ? -8.208 9.616 37.264 1.00 76.00 111 GLU A N 1
ATOM 845 C CA . GLU A 1 111 ? -8.999 10.448 36.338 1.00 76.00 111 GLU A CA 1
ATOM 846 C C . GLU A 1 111 ? -9.853 9.606 35.391 1.00 76.00 111 GLU A C 1
ATOM 848 O O . GLU A 1 111 ? -11.025 9.914 35.164 1.00 76.00 111 GLU A O 1
ATOM 853 N N . VAL A 1 112 ? -9.298 8.508 34.874 1.00 78.69 112 VAL A N 1
ATOM 854 C CA . VAL A 1 112 ? -10.036 7.570 34.014 1.00 78.69 112 VAL A CA 1
ATOM 855 C C . VAL A 1 112 ? -11.146 6.882 34.807 1.00 78.69 112 VAL A C 1
ATOM 857 O O . VAL A 1 112 ? -12.267 6.718 34.319 1.00 78.69 112 VAL A O 1
ATOM 860 N N . GLU A 1 113 ? -10.871 6.512 36.056 1.00 83.31 113 GLU A N 1
ATOM 861 C CA . GLU A 1 113 ? -11.851 5.896 36.940 1.00 83.31 113 GLU A CA 1
ATOM 862 C C . GLU A 1 113 ? -12.900 6.912 37.419 1.00 83.31 113 GLU A C 1
ATOM 864 O O . GLU A 1 113 ? -14.084 6.581 37.476 1.00 83.31 113 GLU A O 1
ATOM 869 N N . ALA A 1 114 ? -12.518 8.170 37.653 1.00 85.06 114 ALA A N 1
ATOM 870 C CA . ALA A 1 114 ? -13.435 9.269 37.946 1.00 85.06 114 ALA A CA 1
ATOM 871 C C . ALA A 1 114 ? -14.338 9.594 36.750 1.00 85.06 114 ALA A C 1
ATOM 873 O O . ALA A 1 114 ? -15.538 9.812 36.930 1.00 85.06 114 ALA A O 1
ATOM 874 N N . LEU A 1 115 ? -13.802 9.572 35.526 1.00 84.56 115 LEU A N 1
ATOM 875 C CA . LEU A 1 115 ? -14.584 9.748 34.305 1.00 84.56 115 LEU A CA 1
ATOM 876 C C . LEU A 1 115 ? -15.547 8.576 34.100 1.00 84.56 115 LEU A C 1
ATOM 878 O O . LEU A 1 115 ? -16.726 8.789 33.825 1.00 84.56 115 LEU A O 1
ATOM 882 N N . ARG A 1 116 ? -15.082 7.339 34.303 1.00 86.56 116 ARG A N 1
ATOM 883 C CA . ARG A 1 116 ? -15.924 6.136 34.251 1.00 86.56 116 ARG A CA 1
ATOM 884 C C . ARG A 1 116 ? -17.049 6.188 35.284 1.00 86.56 116 ARG A C 1
ATOM 886 O O . ARG A 1 116 ? -18.182 5.840 34.948 1.00 86.56 116 ARG A O 1
ATOM 893 N N . ARG A 1 117 ? -16.766 6.640 36.510 1.00 87.44 117 ARG A N 1
ATOM 894 C CA . ARG A 1 117 ? -17.777 6.858 37.557 1.00 87.44 117 ARG A CA 1
ATOM 895 C C . ARG A 1 117 ? -18.767 7.942 37.140 1.00 87.44 117 ARG A C 1
ATOM 897 O O . ARG A 1 117 ? -19.952 7.654 37.071 1.00 87.44 117 ARG A O 1
ATOM 904 N N . ARG A 1 118 ? -18.296 9.118 36.705 1.00 87.69 118 ARG A N 1
ATOM 905 C CA . ARG A 1 118 ? -19.159 10.206 36.199 1.00 87.69 118 ARG A CA 1
ATOM 906 C C . ARG A 1 118 ? -20.068 9.772 35.051 1.00 87.69 118 ARG A C 1
ATOM 908 O O . ARG A 1 118 ? -21.246 10.115 35.049 1.00 87.69 118 ARG A O 1
ATOM 915 N N . LEU A 1 119 ? -19.544 9.018 34.087 1.00 89.38 119 LEU A N 1
ATOM 916 C CA . LEU A 1 119 ? -20.333 8.497 32.970 1.00 89.38 119 LEU A CA 1
ATOM 917 C C . LEU A 1 119 ? -21.374 7.482 33.446 1.00 89.38 119 LEU A C 1
ATOM 919 O O . LEU A 1 119 ? -22.523 7.536 33.013 1.00 89.38 119 LEU A O 1
ATOM 923 N N . THR A 1 120 ? -20.995 6.585 34.357 1.00 89.19 120 THR A N 1
ATOM 924 C CA . THR A 1 120 ? -21.907 5.575 34.911 1.00 89.19 120 THR A CA 1
ATOM 925 C C . THR A 1 120 ? -23.017 6.226 35.735 1.00 89.19 120 THR A C 1
ATOM 927 O O . THR A 1 120 ? -24.187 5.896 35.550 1.00 89.19 120 THR A O 1
ATOM 930 N N . ASP A 1 121 ? -22.673 7.187 36.586 1.00 90.56 121 ASP A N 1
ATOM 931 C CA . ASP A 1 121 ? -23.609 7.866 37.482 1.00 90.56 121 ASP A CA 1
ATOM 932 C C . ASP A 1 121 ? -24.514 8.849 36.732 1.00 90.56 121 ASP A C 1
ATOM 934 O O . ASP A 1 121 ? -25.670 9.030 37.105 1.00 90.56 121 ASP A O 1
ATOM 938 N N . GLY A 1 122 ? -24.019 9.461 35.651 1.00 87.94 122 GLY A N 1
ATOM 939 C CA . GLY A 1 122 ? -24.789 10.396 34.832 1.00 87.94 122 GLY A CA 1
ATOM 940 C C . GLY A 1 122 ? -25.732 9.709 33.845 1.00 87.94 122 GLY A C 1
ATOM 941 O O . GLY A 1 122 ? -26.910 10.056 33.760 1.00 87.94 122 GLY A O 1
ATOM 942 N N . LEU A 1 123 ? -25.243 8.713 33.100 1.00 88.50 123 LEU A N 1
ATOM 943 C CA . LEU A 1 123 ? -26.016 8.097 32.015 1.00 88.50 123 LEU A CA 1
ATOM 944 C C . LEU A 1 123 ? -27.040 7.080 32.521 1.00 88.50 123 LEU A C 1
ATOM 946 O O . LEU A 1 123 ? -28.117 6.943 31.943 1.00 88.50 123 LEU A O 1
ATOM 950 N N . ARG A 1 124 ? -26.743 6.365 33.610 1.00 90.06 124 ARG A N 1
ATOM 951 C CA . ARG A 1 124 ? -27.635 5.326 34.137 1.00 90.06 124 ARG A CA 1
ATOM 952 C C . ARG A 1 124 ? -29.020 5.837 34.564 1.00 90.06 124 ARG A C 1
ATOM 954 O O . ARG A 1 124 ? -30.005 5.216 34.157 1.00 90.06 124 ARG A O 1
ATOM 961 N N . PRO A 1 125 ? -29.153 6.934 35.333 1.00 91.81 125 PRO A N 1
ATOM 962 C CA . PRO A 1 125 ? -30.467 7.486 35.654 1.00 91.81 125 PRO A CA 1
ATOM 963 C C . PRO A 1 125 ? -31.171 8.066 34.422 1.00 91.81 125 PRO A C 1
ATOM 965 O O . PRO A 1 125 ? -32.392 7.953 34.324 1.00 91.81 125 PRO A O 1
ATOM 968 N N . GLU A 1 126 ? -30.429 8.630 33.464 1.00 89.69 126 GLU A N 1
ATOM 969 C CA . GLU A 1 126 ? -31.007 9.189 32.237 1.00 89.69 126 GLU A CA 1
ATOM 970 C C . GLU A 1 126 ? -31.651 8.107 31.365 1.00 89.69 126 GLU A C 1
ATOM 972 O O . GLU A 1 126 ? -32.821 8.222 31.001 1.00 89.69 126 GLU A O 1
ATOM 977 N N . LEU A 1 127 ? -30.951 6.993 31.141 1.00 90.38 127 LEU A N 1
ATOM 978 C CA . LEU A 1 127 ? -31.505 5.834 30.435 1.00 90.38 127 LEU A CA 1
ATOM 979 C C . LEU A 1 127 ? -32.726 5.247 31.166 1.00 90.38 127 LEU A C 1
ATOM 981 O O . LEU A 1 127 ? -33.680 4.792 30.531 1.00 90.38 127 LEU A O 1
ATOM 985 N N . GLY A 1 128 ? -32.739 5.297 32.502 1.00 92.19 128 GLY A N 1
ATOM 986 C CA . GLY A 1 128 ? -3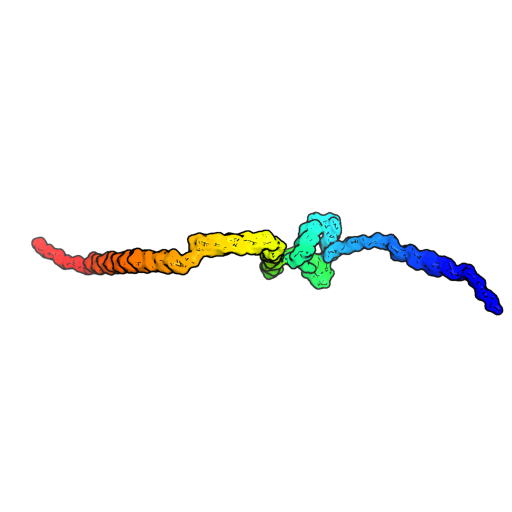3.894 4.910 33.313 1.00 92.19 128 GLY A CA 1
ATOM 987 C C . GLY A 1 128 ? -35.120 5.796 33.064 1.00 92.19 128 GLY A C 1
ATOM 988 O O . GLY A 1 128 ? -36.213 5.275 32.815 1.00 92.19 128 GLY A O 1
ATOM 989 N N . ARG A 1 129 ? -34.933 7.123 33.078 1.00 91.12 129 ARG A N 1
ATOM 990 C CA . ARG A 1 129 ? -35.985 8.113 32.786 1.00 91.12 129 ARG A CA 1
ATOM 991 C C . ARG A 1 129 ? -36.504 7.982 31.359 1.00 91.12 129 ARG A C 1
ATOM 993 O O . ARG A 1 129 ? -37.715 7.907 31.159 1.00 91.12 129 ARG A O 1
ATOM 1000 N N . GLN A 1 130 ? -35.608 7.869 30.383 1.00 95.12 130 GLN A N 1
ATOM 1001 C CA . GLN A 1 130 ? -35.973 7.657 28.982 1.00 95.12 130 GLN A CA 1
ATOM 1002 C C . GLN A 1 130 ? -36.756 6.352 28.798 1.00 95.12 130 GLN A C 1
ATOM 1004 O O . GLN A 1 130 ? -37.785 6.335 28.126 1.00 95.12 130 GLN A O 1
ATOM 1009 N N . GLY A 1 131 ? -36.352 5.272 29.471 1.00 93.19 131 GLY A N 1
ATOM 1010 C CA . GLY A 1 131 ? -37.098 4.016 29.463 1.00 93.19 131 GLY A CA 1
ATOM 1011 C C . GLY A 1 131 ? -38.510 4.144 30.046 1.00 93.19 131 GLY A C 1
ATOM 1012 O O . GLY A 1 131 ? -39.445 3.541 29.520 1.00 93.19 131 GLY A O 1
ATOM 1013 N N . GLN A 1 132 ? -38.694 4.929 31.113 1.00 94.56 132 GLN A N 1
ATOM 1014 C CA . GLN A 1 132 ? -40.024 5.207 31.673 1.00 94.56 132 GLN A CA 1
ATOM 1015 C C . GLN A 1 132 ? -40.878 6.056 30.727 1.00 94.56 132 GLN A C 1
ATOM 1017 O O . GLN A 1 132 ? -42.049 5.739 30.532 1.00 94.56 132 GLN A O 1
ATOM 1022 N N . ALA A 1 133 ? -40.288 7.073 30.096 1.00 93.38 133 ALA A N 1
ATOM 1023 C CA . ALA A 1 133 ? -40.969 7.919 29.120 1.00 93.38 133 ALA A CA 1
ATOM 1024 C C . ALA A 1 133 ? -41.434 7.125 27.887 1.00 93.38 133 ALA A C 1
ATOM 1026 O O . ALA A 1 133 ? -42.556 7.292 27.420 1.00 93.38 133 ALA A O 1
ATOM 1027 N N . VAL A 1 134 ? -40.608 6.204 27.385 1.00 96.50 134 VAL A N 1
ATOM 1028 C CA . VAL A 1 134 ? -40.992 5.321 26.272 1.00 96.50 134 VAL A CA 1
ATOM 1029 C C . VAL A 1 134 ? -42.125 4.371 26.678 1.00 96.50 134 VAL A C 1
ATOM 1031 O O . VAL A 1 134 ? -43.032 4.128 25.882 1.00 96.50 134 VAL A O 1
ATOM 1034 N N . ARG A 1 135 ? -42.114 3.846 27.913 1.00 94.62 135 ARG A N 1
ATOM 1035 C CA . ARG A 1 135 ? -43.202 2.993 28.427 1.00 94.62 135 ARG A CA 1
ATOM 1036 C C . ARG A 1 135 ? -44.520 3.755 28.554 1.00 94.62 135 ARG A C 1
ATOM 1038 O O . ARG A 1 135 ? -45.525 3.284 28.040 1.00 94.62 135 ARG A O 1
ATOM 1045 N N . SER A 1 136 ? -44.512 4.955 29.130 1.00 90.94 136 SER A N 1
ATOM 1046 C CA . SER A 1 136 ? -45.732 5.762 29.246 1.00 90.94 136 SER A CA 1
ATOM 1047 C C . SER A 1 136 ? -46.276 6.201 27.883 1.00 90.94 136 SER A C 1
ATOM 1049 O O . SER A 1 136 ? -47.490 6.229 27.682 1.00 90.94 136 SER A O 1
ATOM 1051 N N . LEU A 1 137 ? -45.400 6.489 26.913 1.00 93.94 137 LEU A N 1
ATOM 1052 C CA . LEU A 1 137 ? -45.806 6.769 25.534 1.00 93.94 137 LEU A CA 1
ATOM 1053 C C . LEU A 1 137 ? -46.488 5.551 24.891 1.00 93.94 137 LEU A C 1
ATOM 1055 O O . LEU A 1 137 ? -47.525 5.700 24.244 1.00 93.94 137 LEU A O 1
ATOM 1059 N N . ARG A 1 138 ? -45.936 4.350 25.104 1.00 93.25 138 ARG A N 1
ATOM 1060 C CA . ARG A 1 138 ? -46.529 3.087 24.643 1.00 93.25 138 ARG A CA 1
ATOM 1061 C C . ARG A 1 138 ? -47.910 2.859 25.257 1.00 93.25 138 ARG A C 1
ATOM 1063 O O . ARG A 1 138 ? -48.842 2.560 24.519 1.00 93.25 138 ARG A O 1
ATOM 1070 N N . ASP A 1 139 ? -48.060 3.045 26.563 1.00 94.69 139 ASP A N 1
ATOM 1071 C CA . ASP A 1 139 ? -49.337 2.826 27.253 1.00 94.69 139 ASP A CA 1
ATOM 1072 C C . ASP A 1 139 ? -50.413 3.818 26.776 1.00 94.69 139 ASP A C 1
ATOM 1074 O O . ASP A 1 139 ? -51.561 3.437 26.544 1.00 94.69 139 ASP A O 1
ATOM 1078 N N . ARG A 1 140 ? -50.034 5.082 26.524 1.00 91.56 140 ARG A N 1
ATOM 1079 C CA . ARG A 1 140 ? -50.929 6.088 25.921 1.00 91.56 140 ARG A CA 1
ATOM 1080 C C . ARG A 1 140 ? -51.343 5.725 24.496 1.00 91.56 140 ARG A C 1
ATOM 1082 O O . ARG A 1 140 ? -52.510 5.888 24.156 1.00 91.56 140 ARG A O 1
ATOM 1089 N N . MET A 1 141 ? -50.415 5.235 23.673 1.00 89.88 141 MET A N 1
ATOM 1090 C CA . MET A 1 141 ? -50.716 4.756 22.317 1.00 89.88 141 MET A CA 1
ATOM 1091 C C . MET A 1 141 ? -51.711 3.590 22.339 1.00 89.88 141 MET A C 1
ATOM 1093 O O . MET A 1 141 ? -52.663 3.587 21.564 1.00 89.88 141 MET A O 1
ATOM 1097 N N . ILE A 1 142 ? -51.530 2.634 23.255 1.00 89.00 142 ILE A N 1
ATOM 1098 C CA . ILE A 1 142 ? -52.459 1.508 23.436 1.00 89.00 142 ILE A CA 1
ATOM 1099 C C . ILE A 1 142 ? -53.842 2.018 23.856 1.00 89.00 142 ILE A C 1
ATOM 1101 O O . ILE A 1 142 ? -54.844 1.605 23.279 1.00 89.00 142 ILE A O 1
ATOM 1105 N N . GLY A 1 143 ? -53.904 2.958 24.804 1.00 85.00 143 GLY A N 1
ATOM 1106 C CA . GLY A 1 143 ? -55.164 3.563 25.244 1.00 85.00 143 GLY A CA 1
ATOM 1107 C C . GLY A 1 143 ? -55.900 4.330 24.139 1.00 85.00 143 GLY A C 1
ATOM 1108 O O . GLY A 1 143 ? -57.122 4.262 24.064 1.00 85.00 143 GLY A O 1
ATOM 1109 N N . LEU A 1 144 ? -55.174 5.017 23.250 1.00 85.12 144 LEU A N 1
ATOM 1110 C CA . LEU A 1 144 ? -55.747 5.711 22.086 1.00 85.12 144 LEU A CA 1
ATOM 1111 C C . LEU A 1 144 ? -56.180 4.756 20.966 1.00 85.12 144 LEU A C 1
ATOM 1113 O O . LEU A 1 144 ? -57.069 5.091 20.190 1.00 85.12 144 LEU A O 1
ATOM 1117 N N . SER A 1 145 ? -55.562 3.577 20.881 1.00 82.00 145 SER A N 1
ATOM 1118 C CA . SER A 1 145 ? -55.941 2.513 19.947 1.00 82.00 145 SER A CA 1
ATOM 1119 C C . SER A 1 145 ? -57.143 1.688 20.430 1.00 82.00 145 SER A C 1
ATOM 1121 O O . SER A 1 145 ? -57.613 0.822 19.687 1.00 82.00 145 SER A O 1
ATOM 1123 N N . ALA A 1 146 ? -57.627 1.902 21.659 1.00 78.00 146 ALA A N 1
ATOM 1124 C CA . ALA A 1 146 ? -58.789 1.194 22.179 1.00 78.00 146 ALA A CA 1
ATOM 1125 C C . ALA A 1 146 ? -60.068 1.609 21.413 1.00 78.00 146 ALA A C 1
ATOM 1127 O O . ALA A 1 146 ? -60.230 2.791 21.100 1.00 78.00 146 ALA A O 1
ATOM 1128 N N . PRO A 1 147 ? -60.988 0.672 21.103 1.00 75.00 147 PRO A N 1
ATOM 1129 C CA . PRO A 1 147 ? -62.203 0.977 20.349 1.00 75.00 147 PRO A CA 1
ATOM 1130 C C . PRO A 1 147 ? -63.034 2.070 21.029 1.00 75.00 147 PRO A C 1
ATOM 1132 O O . PRO A 1 147 ? -63.266 2.014 22.239 1.00 75.00 147 PRO A O 1
ATOM 1135 N N . LEU A 1 148 ? -63.504 3.048 20.248 1.00 69.50 148 LEU A N 1
ATOM 1136 C CA . LEU A 1 148 ? -64.376 4.112 20.746 1.00 69.50 148 LEU A CA 1
ATOM 1137 C C . LEU A 1 148 ? -65.637 3.507 21.390 1.00 69.50 148 LEU A C 1
ATOM 1139 O O . LEU A 1 148 ? -66.258 2.621 20.793 1.00 69.50 148 LEU A O 1
ATOM 1143 N N . PRO A 1 149 ? -66.041 3.977 22.585 1.00 71.12 149 PRO A N 1
ATOM 1144 C CA . PRO A 1 149 ? -67.260 3.503 23.219 1.00 71.12 149 PRO A CA 1
ATOM 1145 C C . PRO A 1 149 ? -68.473 3.835 22.336 1.00 71.12 149 PRO A C 1
ATOM 1147 O O . PRO A 1 149 ? -68.470 4.861 21.647 1.00 71.12 149 PRO A O 1
ATOM 1150 N N . PRO A 1 150 ? -69.522 2.994 22.350 1.00 72.69 150 PRO A N 1
ATOM 1151 C CA . PRO A 1 150 ? -70.695 3.214 21.519 1.00 72.69 150 PRO A CA 1
ATOM 1152 C C . PRO A 1 150 ? -71.334 4.569 21.848 1.00 72.69 150 PRO A C 1
ATOM 1154 O O . PRO A 1 150 ? -71.563 4.906 23.013 1.00 72.69 150 PRO A O 1
ATOM 1157 N N . SER A 1 151 ? -71.605 5.360 20.808 1.00 73.88 151 SER A N 1
ATOM 1158 C CA . SER A 1 151 ? -72.233 6.674 20.935 1.00 73.88 151 SER A CA 1
ATOM 1159 C C . SER A 1 151 ? -73.617 6.538 21.566 1.00 73.88 151 SER A C 1
ATOM 1161 O O . SER A 1 151 ? -74.440 5.762 21.075 1.00 73.88 151 SER A O 1
ATOM 1163 N N . LYS A 1 152 ? -73.885 7.304 22.632 1.00 68.88 152 LYS A N 1
ATOM 1164 C CA . LYS A 1 152 ? -75.210 7.331 23.265 1.00 68.88 152 LYS A CA 1
ATOM 1165 C C . LYS A 1 152 ? -76.276 7.742 22.237 1.00 68.88 152 LYS A C 1
ATOM 1167 O O . LYS A 1 152 ? -76.043 8.711 21.508 1.00 68.88 152 LYS A O 1
ATOM 1172 N N . PRO A 1 153 ? -77.420 7.038 22.174 1.00 70.00 153 PRO A N 1
ATOM 1173 C CA . PRO A 1 153 ? -78.517 7.439 21.303 1.00 70.00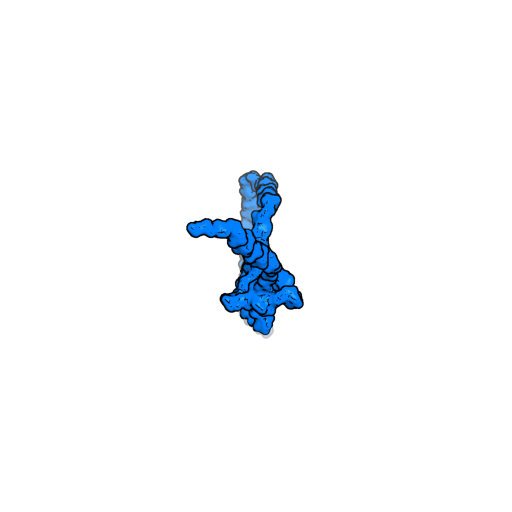 153 PRO A CA 1
ATOM 1174 C C . PRO A 1 153 ? -79.063 8.804 21.749 1.00 70.00 153 PRO A C 1
ATOM 1176 O O . PRO A 1 153 ? -79.124 9.075 22.951 1.00 70.00 153 PRO A O 1
ATOM 1179 N N . ARG A 1 154 ? -79.370 9.662 20.767 1.00 65.75 154 ARG A N 1
ATOM 1180 C CA . ARG A 1 154 ? -80.012 10.971 20.974 1.00 65.75 154 ARG A CA 1
ATOM 1181 C C . ARG A 1 154 ? -81.450 10.813 21.439 1.00 65.75 154 ARG A C 1
ATOM 1183 O O . ARG A 1 154 ? -82.099 9.857 20.962 1.00 65.75 154 ARG A O 1
#

Secondary structure (DSSP, 8-state):
-PPPTTSHHHHHHTTTTSTT-------SBTTB-TTSTTHHHHHHHHHTTS----TTS---TTSPPPHHHHHHHHHHHHHHHHHHHTT-HHHHHHHHHHHHHHHHHS--HHHHHHHHHHHHHHHHHHHHHHHHHHHHHHHHHHHHTSPPPPPPP-

pLDDT: mean 78.76, std 16.02, range [42.12, 96.5]